Protein AF-A0A0B7MLI9-F1 (afdb_monomer)

InterPro domains:
  IPR008490 Transposase InsH, N-terminal [PF05598] (17-95)

Radius of gyration: 15.78 Å; Cα contacts (8 Å, |Δi|>4): 47; chains: 1; bounding box: 32×28×50 Å

Sequence (96 aa):
MYIRQQCLISFEDALKMQPETRLEKIFSTLDLKPIISRLPRKHNGPRGYNAKYKLRALIAAKIEQIPTMAALVRRLKNDPVFDNICG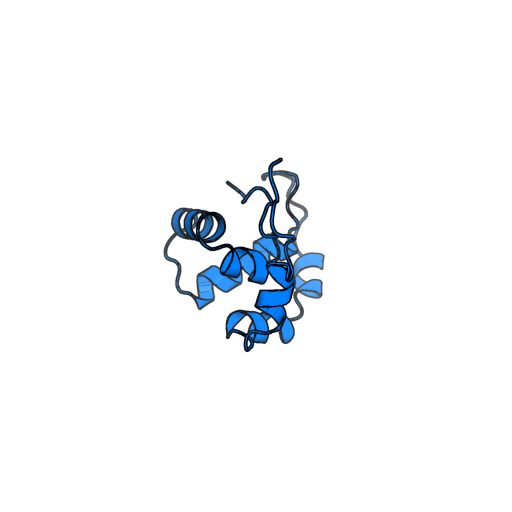FGVIASVPS

Solvent-accessible surface area (backbone atoms only — not comparable to full-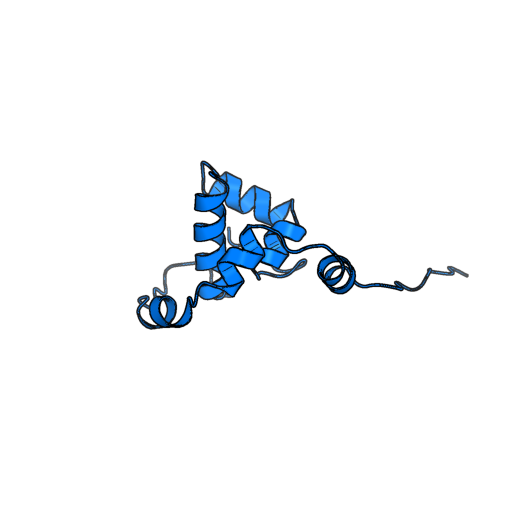atom values): 6228 Å² total; per-residue (Å²): 136,86,86,72,82,77,84,91,68,54,74,70,58,57,54,70,74,47,81,82,48,74,65,53,54,51,59,71,73,51,82,56,62,70,59,59,74,69,48,78,89,72,83,89,61,85,82,91,66,60,67,67,32,57,51,39,44,54,51,49,32,63,76,70,62,52,89,41,71,69,56,45,44,50,44,46,72,73,31,53,65,61,21,42,74,33,59,65,41,81,80,52,85,71,81,129

Secondary structure (DSSP, 8-state):
---PPP--S-HHHHHHTSPPPHHHHHHHH---HHHHHHS----SS-TT--HHHHHHHHHHHHHTT---HHHHHHHHHH-HHHHHHHTS-TTSPPP-

pLDDT: mean 81.83, std 10.28, range [54.06, 92.25]

Mean predicted aligned error: 7.36 Å

Organism: NCBI:txid499207

Foldseek 3Di:
DDDDDDDPADPVRVLVPDPDDPLLVVVVPDDCVVVLVPDPPDPPFDPDDDPQLVVSLVVVCVVVVPPDPVSSLVCCLPPLSSVVSSPCHSPHDRGD

Structure (mmCIF, N/CA/C/O backbone):
data_AF-A0A0B7MLI9-F1
#
_entry.id   AF-A0A0B7MLI9-F1
#
loop_
_atom_site.group_PDB
_atom_site.id
_atom_site.type_symbol
_atom_site.label_atom_id
_atom_site.label_alt_id
_atom_site.label_comp_id
_atom_site.label_asym_id
_atom_site.label_entity_id
_atom_site.label_seq_id
_atom_site.pdbx_PDB_ins_code
_atom_site.Cartn_x
_atom_site.Cartn_y
_atom_site.Cartn_z
_atom_site.occupancy
_atom_site.B_iso_or_equiv
_atom_site.auth_seq_id
_atom_site.auth_comp_id
_atom_site.auth_asym_id
_atom_site.auth_atom_id
_atom_site.pdbx_PDB_model_num
ATOM 1 N N . MET A 1 1 ? -5.085 10.874 39.034 1.00 58.16 1 MET A N 1
ATOM 2 C CA . MET A 1 1 ? -6.134 10.179 38.256 1.00 58.16 1 MET A CA 1
ATOM 3 C C . MET A 1 1 ? -6.019 10.643 36.810 1.00 58.16 1 MET A C 1
ATOM 5 O O . MET A 1 1 ? -6.342 11.788 36.535 1.00 58.16 1 MET A O 1
ATOM 9 N N . TYR A 1 2 ? -5.465 9.823 35.913 1.00 64.62 2 TYR A N 1
ATOM 10 C CA . TYR A 1 2 ? -5.390 10.164 34.487 1.00 64.62 2 TYR A CA 1
ATOM 11 C C . TYR A 1 2 ? -6.639 9.628 33.795 1.00 64.62 2 TYR A C 1
ATOM 13 O O . TYR A 1 2 ? -6.716 8.442 33.480 1.00 64.62 2 TYR A O 1
ATOM 21 N N . ILE A 1 3 ? -7.631 10.492 33.59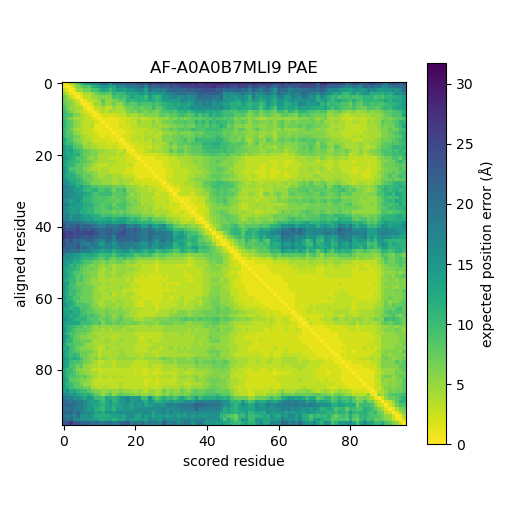4 1.00 78.38 3 ILE A N 1
ATOM 22 C CA . ILE A 1 3 ? -8.789 10.166 32.762 1.00 78.38 3 ILE A CA 1
ATOM 23 C C . ILE A 1 3 ? -8.306 10.229 31.313 1.00 78.38 3 ILE A C 1
ATOM 25 O O . ILE A 1 3 ? -8.004 11.305 30.801 1.00 78.38 3 ILE A O 1
ATOM 29 N N . ARG A 1 4 ? -8.171 9.069 30.667 1.00 80.31 4 ARG A N 1
ATOM 30 C CA . ARG A 1 4 ? -7.944 8.988 29.222 1.00 80.31 4 ARG A CA 1
ATOM 31 C C . ARG A 1 4 ? -9.285 8.797 28.536 1.00 80.31 4 ARG A C 1
ATOM 33 O O . ARG A 1 4 ? -10.046 7.907 28.905 1.00 80.31 4 ARG A O 1
ATOM 40 N N . GLN A 1 5 ? -9.559 9.639 27.550 1.00 79.62 5 GLN A N 1
ATOM 41 C CA . GLN A 1 5 ? -10.748 9.516 26.722 1.00 79.62 5 GLN A CA 1
ATOM 42 C C . GLN A 1 5 ? -10.670 8.204 25.932 1.00 79.62 5 GLN A C 1
ATOM 44 O O . GLN A 1 5 ? -9.637 7.895 25.333 1.00 79.62 5 GLN A O 1
ATOM 49 N N . GLN A 1 6 ? -11.738 7.408 25.978 1.00 80.88 6 GLN A N 1
ATOM 50 C CA . GLN A 1 6 ? -11.818 6.176 25.200 1.00 80.88 6 GLN A CA 1
ATOM 51 C C . GLN A 1 6 ? -11.891 6.519 23.709 1.00 80.88 6 GLN A C 1
ATOM 53 O O . GLN A 1 6 ? -12.548 7.484 23.313 1.00 80.88 6 GLN A O 1
ATOM 58 N N . CYS A 1 7 ? -11.190 5.742 22.885 1.00 78.75 7 CYS A N 1
ATOM 59 C CA . CYS A 1 7 ? -11.227 5.909 21.439 1.00 78.75 7 CYS A CA 1
ATOM 60 C C . CYS A 1 7 ? -12.599 5.438 20.937 1.00 78.75 7 CYS A C 1
ATOM 62 O O . CYS A 1 7 ? -12.901 4.250 21.010 1.00 78.75 7 CYS A O 1
ATOM 64 N N . LEU A 1 8 ? -13.446 6.375 20.499 1.00 85.00 8 LEU A N 1
ATOM 65 C CA . LEU A 1 8 ? -14.825 6.082 20.087 1.00 85.00 8 LEU A CA 1
ATOM 66 C C . LEU A 1 8 ? -14.904 5.419 18.705 1.00 85.00 8 LEU A C 1
ATOM 68 O O . LEU A 1 8 ? -15.869 4.719 18.420 1.00 85.00 8 LEU A O 1
ATOM 72 N N . ILE A 1 9 ? -13.915 5.669 17.841 1.00 83.56 9 ILE A N 1
ATOM 73 C CA . ILE A 1 9 ? -13.882 5.218 16.446 1.00 83.56 9 ILE A CA 1
ATOM 74 C C . ILE A 1 9 ? -12.438 4.836 16.111 1.00 83.56 9 ILE A C 1
ATOM 76 O O . ILE A 1 9 ? -11.518 5.614 16.374 1.00 83.56 9 ILE A O 1
ATOM 80 N N . SER A 1 10 ? -12.234 3.647 15.540 1.00 85.25 10 SER A N 1
ATOM 81 C CA . SER A 1 10 ? -10.917 3.229 15.056 1.00 85.25 10 SER A CA 1
ATOM 82 C C . SER A 1 10 ? -10.568 3.926 13.736 1.00 85.25 10 SER A C 1
ATOM 84 O O . SER A 1 10 ? -11.443 4.387 13.004 1.00 85.25 10 SER A O 1
ATOM 86 N N . PHE A 1 11 ? -9.282 3.987 13.389 1.00 83.94 11 PHE A N 1
ATOM 87 C CA . PHE A 1 11 ? -8.857 4.562 12.109 1.00 83.94 11 PHE A CA 1
ATOM 88 C C . PHE A 1 11 ? -9.503 3.855 10.905 1.00 83.94 11 PHE A C 1
ATOM 90 O O . PHE A 1 11 ? -9.941 4.503 9.960 1.00 83.94 11 PHE A O 1
ATOM 97 N N . GLU A 1 12 ? -9.609 2.528 10.962 1.00 82.88 12 GLU A N 1
ATOM 98 C CA . GLU A 1 12 ? -10.240 1.727 9.910 1.00 82.88 12 GLU A CA 1
ATOM 99 C C . GLU A 1 12 ? -11.732 2.040 9.777 1.00 82.88 12 GLU A C 1
ATOM 101 O O . GLU A 1 12 ? -12.251 2.109 8.664 1.00 82.88 12 GLU A O 1
ATOM 106 N N . ASP A 1 13 ? -12.424 2.264 10.894 1.00 85.94 13 ASP A N 1
ATOM 107 C CA . ASP A 1 13 ? -13.843 2.621 10.878 1.00 85.94 13 ASP A CA 1
ATOM 108 C C . ASP A 1 13 ? -14.060 4.031 10.337 1.00 85.94 13 ASP A C 1
ATOM 110 O O . ASP A 1 13 ? -14.982 4.248 9.553 1.00 85.94 13 ASP A O 1
ATOM 114 N N . ALA A 1 14 ? -13.173 4.969 10.672 1.00 86.81 14 ALA A N 1
ATOM 115 C CA . ALA A 1 14 ? -13.190 6.306 10.091 1.00 86.81 14 ALA A CA 1
ATOM 116 C C . ALA A 1 14 ? -12.967 6.265 8.570 1.00 86.81 14 ALA A C 1
ATOM 118 O O . ALA A 1 14 ? -13.666 6.963 7.837 1.00 86.81 14 ALA A O 1
ATOM 119 N N . LEU A 1 15 ? -12.055 5.416 8.081 1.00 86.69 15 LEU A N 1
ATOM 120 C CA . LEU A 1 15 ? -11.825 5.237 6.644 1.00 86.69 15 LEU A CA 1
ATOM 121 C C . LEU A 1 15 ? -13.034 4.639 5.919 1.00 86.69 15 LEU A C 1
ATOM 123 O O . LEU A 1 15 ? -13.377 5.105 4.839 1.00 86.69 15 LEU A O 1
ATOM 127 N N . LYS A 1 16 ? -13.729 3.663 6.513 1.00 85.62 16 LYS A N 1
ATOM 128 C CA . LYS A 1 16 ? -14.943 3.072 5.911 1.00 85.62 16 LYS A CA 1
ATOM 129 C C . LYS A 1 16 ? -16.091 4.073 5.750 1.00 85.62 16 LYS A C 1
ATOM 131 O O . LYS A 1 16 ? -16.954 3.865 4.904 1.00 85.62 16 LYS A O 1
ATOM 136 N N . MET A 1 17 ? -16.135 5.123 6.572 1.00 88.38 17 MET A N 1
ATOM 137 C CA . MET A 1 17 ? -17.146 6.183 6.470 1.00 88.38 17 MET A CA 1
ATOM 138 C C . MET A 1 17 ? -16.830 7.198 5.362 1.00 88.38 17 MET A C 1
ATOM 140 O O . MET A 1 17 ? -17.698 7.993 4.999 1.00 88.38 17 MET A O 1
ATOM 144 N N . GLN A 1 18 ? -15.603 7.202 4.833 1.00 86.94 18 GLN A N 1
ATOM 145 C CA . GLN A 1 18 ? -15.202 8.087 3.745 1.00 86.94 18 GLN A CA 1
ATOM 146 C C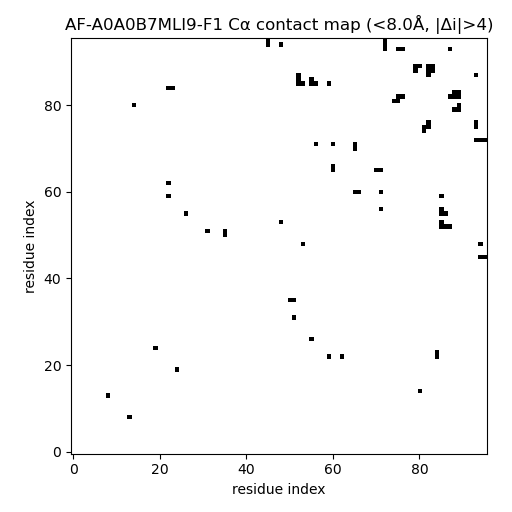 . GLN A 1 18 ? -15.651 7.540 2.382 1.00 86.94 18 GLN A C 1
ATOM 148 O O . GLN A 1 18 ? -15.796 6.330 2.205 1.00 86.94 18 GLN A O 1
ATOM 153 N N . PRO A 1 19 ? -15.879 8.420 1.391 1.00 86.69 19 PRO A N 1
ATOM 154 C CA . PRO A 1 19 ? -16.163 7.978 0.035 1.00 86.69 19 PRO A CA 1
ATOM 155 C C . PRO A 1 19 ? -14.959 7.241 -0.560 1.00 86.69 19 PRO A C 1
ATOM 157 O O . PRO A 1 19 ? -13.816 7.664 -0.392 1.00 86.69 19 PRO A O 1
ATOM 160 N N . GLU A 1 20 ? -15.236 6.183 -1.323 1.00 85.31 20 GLU A N 1
ATOM 161 C CA . GLU A 1 20 ? -14.197 5.367 -1.950 1.00 85.31 20 GLU A CA 1
ATOM 162 C C . GLU A 1 20 ? -13.292 6.189 -2.872 1.00 85.31 20 GLU A C 1
ATOM 164 O O . GLU A 1 20 ? -13.735 6.881 -3.803 1.00 85.31 20 GLU A O 1
ATOM 169 N N . THR A 1 21 ? -11.993 6.028 -2.668 1.00 87.94 21 THR A N 1
ATOM 170 C CA . THR A 1 21 ? -10.953 6.597 -3.515 1.00 87.94 21 THR A CA 1
ATOM 171 C C . THR A 1 21 ? -10.894 5.898 -4.876 1.00 87.94 21 THR A C 1
ATOM 173 O O . THR A 1 21 ? -11.358 4.772 -5.078 1.00 87.94 21 THR A O 1
ATOM 176 N N . ARG A 1 22 ? -10.259 6.552 -5.857 1.00 88.69 22 ARG A N 1
ATOM 177 C CA . ARG A 1 22 ? -10.035 5.959 -7.190 1.00 88.69 22 ARG A CA 1
ATOM 178 C C . ARG A 1 22 ? -9.285 4.626 -7.113 1.00 88.69 22 ARG A C 1
ATOM 180 O O . ARG A 1 22 ? -9.610 3.712 -7.864 1.00 88.69 22 ARG A O 1
ATOM 187 N N . LEU A 1 23 ? -8.299 4.517 -6.221 1.00 88.81 23 LEU A N 1
ATOM 188 C CA . LEU A 1 23 ? -7.510 3.298 -6.039 1.00 88.81 23 LEU A CA 1
ATOM 189 C C . LEU A 1 23 ? -8.355 2.154 -5.471 1.00 88.81 23 LEU A C 1
ATOM 191 O O . LEU A 1 23 ? -8.270 1.035 -5.974 1.00 88.81 23 LEU A O 1
ATOM 195 N N . GLU A 1 24 ? -9.207 2.430 -4.484 1.00 88.38 24 GLU A N 1
ATOM 196 C CA . GLU A 1 24 ? -10.105 1.426 -3.896 1.00 88.38 24 GLU A CA 1
ATOM 197 C C . GLU A 1 24 ? -11.094 0.878 -4.921 1.00 88.38 24 GLU A C 1
ATOM 199 O O . GLU A 1 24 ? -11.269 -0.339 -5.014 1.00 88.38 24 GLU A O 1
ATOM 204 N N . LYS A 1 25 ? -11.658 1.742 -5.774 1.00 90.25 25 LYS A N 1
ATOM 205 C CA . LYS A 1 25 ? -12.526 1.306 -6.880 1.00 90.25 25 LYS A CA 1
ATOM 206 C C . LYS A 1 25 ? -11.795 0.390 -7.857 1.00 90.25 25 LYS A C 1
ATOM 208 O O . LYS A 1 25 ? -12.332 -0.638 -8.258 1.00 90.25 25 LYS A O 1
ATOM 213 N N . ILE A 1 26 ? -10.556 0.727 -8.217 1.00 89.56 26 ILE A N 1
ATOM 214 C CA . ILE A 1 26 ? -9.734 -0.097 -9.117 1.00 89.56 26 ILE A CA 1
ATOM 215 C C . ILE A 1 26 ? -9.412 -1.451 -8.477 1.00 89.56 26 ILE A C 1
ATOM 217 O O . ILE A 1 26 ? -9.513 -2.486 -9.129 1.00 89.56 26 ILE A O 1
ATOM 221 N N . PHE A 1 27 ? -9.047 -1.480 -7.197 1.00 88.31 27 PHE A N 1
ATOM 222 C CA . PHE A 1 27 ? -8.743 -2.740 -6.515 1.00 88.31 27 PHE A CA 1
ATOM 223 C C . PHE A 1 27 ? -9.972 -3.592 -6.209 1.00 88.31 27 PHE A C 1
ATOM 225 O O . PHE A 1 27 ? -9.816 -4.801 -6.023 1.00 88.31 27 PHE A O 1
ATOM 232 N N . SER A 1 28 ? -11.158 -2.989 -6.164 1.00 87.44 28 SER A N 1
ATOM 233 C CA . SER A 1 28 ? -12.428 -3.701 -6.012 1.00 87.44 28 SER A CA 1
ATOM 234 C C . SER A 1 28 ? -12.873 -4.364 -7.315 1.00 87.44 28 SER A C 1
ATOM 236 O O . SER A 1 28 ? -13.450 -5.447 -7.279 1.00 87.44 28 SER A O 1
ATOM 238 N N . THR A 1 29 ? -12.565 -3.766 -8.470 1.00 88.69 29 THR A N 1
ATOM 239 C CA . THR A 1 29 ? -12.885 -4.345 -9.786 1.00 88.69 29 THR A CA 1
ATOM 240 C C . THR A 1 29 ? -11.833 -5.338 -10.281 1.00 88.69 29 THR A C 1
ATOM 242 O O . THR A 1 29 ? -12.158 -6.262 -11.026 1.00 88.69 29 THR A O 1
ATOM 245 N N . LEU A 1 30 ? -10.571 -5.174 -9.880 1.00 86.19 30 LEU A N 1
ATOM 246 C CA . LEU A 1 30 ? -9.459 -5.981 -10.372 1.00 86.19 30 LEU A CA 1
ATOM 247 C C . LEU A 1 30 ? -9.226 -7.237 -9.516 1.00 86.19 30 LEU A C 1
ATOM 249 O O . LEU A 1 30 ? -8.686 -7.160 -8.408 1.00 86.19 30 LEU A O 1
ATOM 253 N N . ASP A 1 31 ? -9.525 -8.422 -10.062 1.00 84.88 31 ASP A N 1
ATOM 254 C CA . ASP A 1 31 ? -9.129 -9.680 -9.421 1.00 84.88 31 ASP A CA 1
ATOM 255 C C . ASP A 1 31 ? -7.645 -9.999 -9.670 1.00 84.88 31 ASP A C 1
ATOM 257 O O . ASP A 1 31 ? -7.220 -10.379 -10.762 1.00 84.88 31 ASP A O 1
ATOM 261 N N . LEU A 1 32 ? -6.838 -9.865 -8.616 1.00 82.88 32 LEU A N 1
ATOM 262 C CA . LEU A 1 32 ? -5.400 -10.150 -8.639 1.00 82.88 32 LEU A CA 1
ATOM 263 C C . LEU A 1 32 ? -5.061 -11.623 -8.355 1.00 82.88 32 LEU A C 1
ATOM 265 O O . LEU A 1 32 ? -3.901 -12.015 -8.515 1.00 82.88 32 LEU A O 1
ATOM 269 N N . LYS A 1 33 ? -6.025 -12.456 -7.936 1.00 84.81 33 LYS A N 1
ATOM 270 C CA . LYS A 1 33 ? -5.801 -13.886 -7.648 1.00 84.81 33 LYS A CA 1
ATOM 271 C C . LYS A 1 33 ? -5.125 -14.653 -8.794 1.00 84.81 33 LYS A C 1
ATOM 273 O O . LYS A 1 33 ? -4.121 -15.316 -8.511 1.00 84.81 33 LYS A O 1
ATOM 278 N N . PRO A 1 34 ? -5.582 -14.569 -10.063 1.00 86.06 34 PRO A N 1
ATOM 279 C CA . PRO A 1 34 ? -4.964 -15.332 -11.148 1.00 86.06 34 PRO A CA 1
ATOM 280 C C . PRO A 1 34 ? -3.502 -14.932 -11.371 1.00 86.06 34 PRO A C 1
ATOM 282 O O . PRO A 1 34 ? -2.656 -15.792 -11.610 1.00 86.06 34 PRO A O 1
ATOM 285 N N . ILE A 1 35 ? -3.174 -13.648 -11.214 1.00 84.69 35 ILE A N 1
ATOM 286 C CA . ILE A 1 35 ? -1.811 -13.133 -11.395 1.00 84.69 35 ILE A CA 1
ATOM 287 C C . ILE A 1 35 ? -0.895 -13.642 -10.280 1.00 84.69 35 ILE A C 1
ATOM 289 O O . ILE A 1 35 ? 0.196 -14.136 -10.551 1.00 84.69 35 ILE A O 1
ATOM 293 N N . ILE A 1 36 ? -1.355 -13.580 -9.029 1.00 83.69 36 ILE A N 1
ATOM 294 C CA . ILE A 1 36 ? -0.577 -14.034 -7.869 1.00 83.69 36 ILE A CA 1
ATOM 295 C C . ILE A 1 36 ? -0.326 -15.543 -7.937 1.00 83.69 36 ILE A C 1
ATOM 297 O O . ILE A 1 36 ? 0.766 -15.986 -7.594 1.00 83.69 36 ILE A O 1
ATOM 301 N N . SER A 1 37 ? -1.301 -16.326 -8.415 1.00 83.62 37 SER A N 1
ATOM 302 C CA . SER A 1 37 ? -1.162 -17.783 -8.557 1.00 83.62 37 SER A CA 1
ATOM 303 C C . SER A 1 37 ? -0.095 -18.200 -9.574 1.00 83.62 37 SER A C 1
ATOM 305 O O . SER A 1 37 ? 0.542 -19.236 -9.409 1.00 83.62 37 SER A O 1
ATOM 307 N N . ARG A 1 38 ? 0.126 -17.372 -10.602 1.00 84.94 38 ARG A N 1
ATOM 308 C CA . ARG A 1 38 ? 1.123 -17.594 -11.658 1.00 84.94 38 ARG A CA 1
ATOM 309 C C . ARG A 1 38 ? 2.482 -16.982 -11.330 1.00 84.94 38 ARG A C 1
ATOM 311 O O . ARG A 1 38 ? 3.446 -17.217 -12.055 1.00 84.94 38 ARG A O 1
ATOM 318 N N . LEU A 1 39 ? 2.565 -16.172 -10.276 1.00 78.25 39 LEU A N 1
ATOM 319 C CA . LEU A 1 39 ? 3.797 -15.494 -9.918 1.00 78.25 39 LEU A CA 1
ATOM 320 C C . LEU A 1 39 ? 4.784 -16.518 -9.334 1.00 78.25 39 LEU A C 1
ATOM 322 O O . LEU A 1 39 ? 4.438 -17.218 -8.377 1.00 78.25 39 LEU A O 1
ATOM 326 N N . PRO A 1 40 ? 6.018 -16.615 -9.860 1.00 76.62 40 PRO A N 1
ATOM 327 C CA . PRO A 1 40 ? 7.002 -17.531 -9.307 1.00 76.62 40 PRO A CA 1
ATOM 328 C C . PRO A 1 40 ? 7.273 -17.153 -7.849 1.00 76.62 40 PRO A C 1
ATOM 330 O O . PRO A 1 40 ? 7.557 -15.990 -7.540 1.00 76.62 40 PRO A O 1
ATOM 333 N N . ARG A 1 41 ? 7.203 -18.133 -6.940 1.00 69.19 41 ARG A N 1
ATOM 334 C CA . ARG A 1 41 ? 7.609 -17.954 -5.540 1.00 69.19 41 ARG A CA 1
ATOM 335 C C . ARG A 1 41 ? 9.118 -17.729 -5.491 1.00 69.19 41 ARG A C 1
ATOM 337 O O . ARG A 1 41 ? 9.903 -18.658 -5.339 1.00 69.19 41 ARG A O 1
ATOM 344 N N . LYS A 1 42 ? 9.536 -16.477 -5.653 1.00 65.00 42 LYS A N 1
ATOM 345 C CA . LYS A 1 42 ? 10.929 -16.069 -5.481 1.00 65.00 42 LYS A CA 1
ATOM 346 C C . LYS A 1 42 ? 11.222 -15.936 -3.988 1.00 65.00 42 LYS A C 1
ATOM 348 O O . LYS A 1 42 ? 10.568 -15.165 -3.293 1.00 65.00 42 LYS A O 1
ATOM 353 N N . HIS A 1 43 ? 12.237 -16.654 -3.516 1.00 59.78 43 HIS A N 1
ATOM 354 C CA . HIS A 1 43 ? 12.729 -16.569 -2.136 1.00 59.78 43 HIS A CA 1
ATOM 355 C C . HIS A 1 43 ? 13.635 -15.346 -1.880 1.00 59.78 43 HIS A C 1
ATOM 357 O O . HIS A 1 43 ? 14.046 -15.113 -0.745 1.00 59.78 43 HIS A O 1
ATOM 363 N N . ASN A 1 44 ? 13.921 -14.547 -2.914 1.00 59.34 44 ASN A N 1
ATOM 364 C CA . ASN A 1 44 ? 14.953 -13.508 -2.893 1.00 59.34 44 ASN A CA 1
ATOM 365 C C . ASN A 1 44 ? 14.372 -12.121 -2.567 1.00 59.34 44 ASN A C 1
ATOM 367 O O . ASN A 1 44 ? 14.463 -11.200 -3.375 1.00 59.34 44 ASN A O 1
ATOM 371 N N . GLY A 1 45 ? 13.740 -11.971 -1.404 1.00 64.56 45 GLY A N 1
ATOM 372 C CA . GLY A 1 45 ? 13.254 -10.677 -0.921 1.00 64.56 45 GLY A CA 1
ATOM 373 C C . GLY A 1 45 ? 12.870 -10.704 0.560 1.00 64.56 45 GLY A C 1
ATOM 374 O O . GLY A 1 45 ? 12.870 -11.779 1.166 1.00 64.56 45 GLY A O 1
ATOM 375 N N . PRO A 1 46 ? 12.514 -9.547 1.150 1.00 62.25 46 PRO A N 1
ATOM 376 C CA . PRO A 1 46 ? 12.132 -9.460 2.555 1.00 62.25 46 PRO A CA 1
ATOM 377 C C . PRO A 1 46 ? 10.981 -10.424 2.870 1.00 62.25 46 PRO A C 1
ATOM 379 O O . PRO A 1 46 ? 9.906 -10.357 2.247 1.00 62.25 46 PRO A O 1
ATOM 382 N N . ARG A 1 47 ? 11.242 -11.353 3.799 1.00 63.59 47 ARG A N 1
ATOM 383 C CA . ARG A 1 47 ? 10.272 -12.339 4.297 1.00 63.59 47 ARG A CA 1
ATOM 384 C C . ARG A 1 47 ? 9.246 -11.625 5.184 1.00 63.59 47 ARG A C 1
ATOM 386 O O . ARG A 1 47 ? 9.609 -10.713 5.913 1.00 63.59 47 ARG A O 1
ATOM 393 N N . GLY A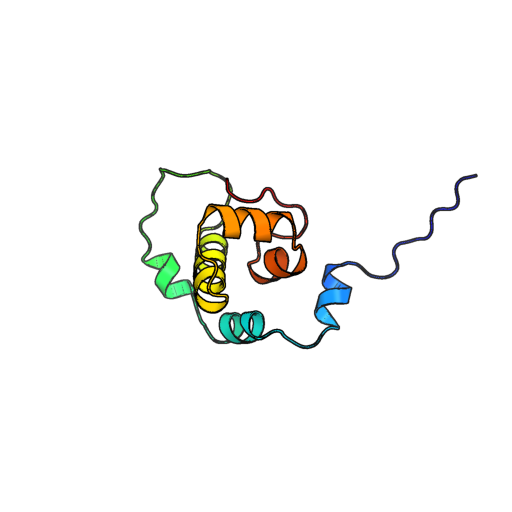 1 48 ? 7.979 -12.042 5.113 1.00 68.69 48 GLY A N 1
ATOM 394 C CA . GLY A 1 48 ? 6.899 -11.535 5.979 1.00 68.69 48 GLY A CA 1
ATOM 395 C C . GLY A 1 48 ? 5.789 -10.748 5.272 1.00 68.69 48 GLY A C 1
ATOM 396 O O . GLY A 1 48 ? 4.718 -10.573 5.835 1.00 68.69 48 GLY A O 1
ATOM 397 N N . TYR A 1 49 ? 5.988 -10.342 4.015 1.00 73.06 49 TYR A N 1
ATOM 398 C CA . TYR A 1 49 ? 5.005 -9.536 3.281 1.00 73.06 49 TYR A CA 1
ATOM 399 C C . TYR A 1 49 ? 4.254 -10.339 2.220 1.00 73.06 49 TYR A C 1
ATOM 401 O O . TYR A 1 49 ? 4.870 -10.990 1.371 1.00 73.06 49 TYR A O 1
ATOM 409 N N . ASN A 1 50 ? 2.925 -10.223 2.213 1.00 81.00 50 ASN A N 1
ATOM 410 C CA . ASN A 1 50 ? 2.070 -10.883 1.231 1.00 81.00 50 ASN A CA 1
ATOM 411 C C . ASN A 1 50 ? 2.342 -10.342 -0.187 1.00 81.00 50 ASN A C 1
ATOM 413 O O . ASN A 1 50 ? 2.310 -9.133 -0.427 1.00 81.00 50 ASN A O 1
ATOM 417 N N . ALA A 1 51 ? 2.570 -11.247 -1.144 1.00 80.81 51 ALA A N 1
ATOM 418 C CA . ALA A 1 51 ? 2.785 -10.905 -2.552 1.00 80.81 51 ALA A CA 1
ATOM 419 C C . ALA A 1 51 ? 1.626 -10.081 -3.141 1.00 80.81 51 ALA A C 1
ATOM 421 O O . ALA A 1 51 ? 1.857 -9.204 -3.971 1.00 80.81 51 ALA A O 1
ATOM 422 N N . LYS A 1 52 ? 0.396 -10.304 -2.656 1.00 85.75 52 LYS A N 1
ATOM 423 C CA . LYS A 1 52 ? -0.792 -9.527 -3.026 1.00 85.75 52 LYS A CA 1
ATOM 424 C C . LYS A 1 52 ? -0.625 -8.036 -2.739 1.00 85.75 52 LYS A C 1
ATOM 426 O O . LYS A 1 52 ? -0.916 -7.217 -3.604 1.00 85.75 52 LYS A O 1
ATOM 431 N N . TYR A 1 53 ? -0.153 -7.691 -1.543 1.00 86.50 53 TYR A N 1
ATOM 432 C CA . TYR A 1 53 ? -0.016 -6.297 -1.112 1.00 86.50 53 TYR A CA 1
ATOM 433 C C . TYR A 1 53 ? 1.142 -5.611 -1.831 1.00 86.50 53 TYR A C 1
ATOM 435 O O . TYR A 1 53 ? 0.993 -4.486 -2.294 1.00 86.50 53 TYR A O 1
ATOM 443 N N . LYS A 1 54 ? 2.248 -6.331 -2.071 1.00 86.38 54 LYS A N 1
ATOM 444 C CA . LYS A 1 54 ? 3.341 -5.840 -2.929 1.00 86.38 54 LYS A CA 1
ATOM 445 C C . LYS A 1 54 ? 2.850 -5.499 -4.335 1.00 86.38 54 LYS A C 1
ATOM 447 O O . LYS A 1 54 ? 3.168 -4.435 -4.855 1.00 86.38 54 LYS A O 1
ATOM 452 N N . LEU A 1 55 ? 2.053 -6.381 -4.939 1.00 88.50 55 LEU A N 1
ATOM 453 C CA . LEU A 1 55 ? 1.505 -6.150 -6.273 1.00 88.50 55 LEU A CA 1
ATOM 454 C C . LEU A 1 55 ? 0.557 -4.943 -6.295 1.00 88.50 55 LEU A C 1
ATOM 456 O O . LEU A 1 55 ? 0.660 -4.109 -7.190 1.00 88.50 55 LEU A O 1
ATOM 460 N N . ARG A 1 56 ? -0.312 -4.805 -5.286 1.00 89.81 56 ARG A N 1
ATOM 461 C CA . ARG A 1 56 ? -1.172 -3.621 -5.127 1.00 89.81 56 ARG A CA 1
ATOM 462 C C . ARG A 1 56 ? -0.363 -2.335 -4.991 1.00 89.81 56 ARG A C 1
ATOM 464 O O . ARG A 1 56 ? -0.668 -1.379 -5.691 1.00 89.81 56 ARG A O 1
ATOM 471 N N . ALA A 1 57 ? 0.701 -2.333 -4.189 1.00 90.06 57 ALA A N 1
ATOM 472 C CA . ALA A 1 57 ? 1.589 -1.180 -4.031 1.00 90.06 57 ALA A CA 1
ATOM 473 C C . ALA A 1 57 ? 2.201 -0.734 -5.364 1.00 90.06 57 ALA A C 1
ATOM 475 O O . ALA A 1 57 ? 2.239 0.454 -5.671 1.00 90.06 57 ALA A O 1
ATOM 476 N N . LEU A 1 58 ? 2.650 -1.694 -6.178 1.00 89.94 58 LEU A N 1
ATOM 477 C CA . LEU A 1 58 ? 3.227 -1.421 -7.494 1.00 89.94 58 LEU A CA 1
ATOM 478 C C . LEU A 1 58 ? 2.188 -0.868 -8.475 1.00 89.94 58 LEU A C 1
ATOM 480 O O . LEU A 1 58 ? 2.477 0.070 -9.217 1.00 89.94 58 LEU A O 1
ATOM 484 N N . ILE A 1 59 ? 0.974 -1.418 -8.466 1.00 90.88 59 ILE A N 1
ATOM 485 C CA . ILE A 1 59 ? -0.134 -0.916 -9.287 1.00 90.88 59 ILE A CA 1
ATOM 486 C C . ILE A 1 59 ? -0.506 0.507 -8.855 1.00 90.88 59 ILE A C 1
ATOM 488 O O . ILE A 1 59 ? -0.596 1.395 -9.701 1.00 90.88 59 ILE A O 1
ATOM 492 N N . ALA A 1 60 ? -0.646 0.747 -7.549 1.00 91.62 60 ALA A N 1
ATOM 493 C CA . ALA A 1 60 ? -0.927 2.066 -6.995 1.00 91.62 60 ALA A CA 1
ATOM 494 C C . ALA A 1 60 ? 0.166 3.073 -7.373 1.00 91.62 60 ALA A C 1
ATOM 496 O O . ALA A 1 60 ? -0.148 4.162 -7.843 1.00 91.62 60 ALA A O 1
ATOM 497 N N . ALA A 1 61 ? 1.442 2.686 -7.273 1.00 92.25 61 ALA A N 1
ATOM 498 C CA . ALA A 1 61 ? 2.566 3.514 -7.700 1.00 92.25 61 ALA A CA 1
ATOM 499 C C . ALA A 1 61 ? 2.469 3.911 -9.174 1.00 92.25 61 ALA A C 1
ATOM 501 O O . ALA A 1 61 ? 2.762 5.053 -9.522 1.00 92.25 61 ALA A O 1
ATOM 502 N N . LYS A 1 62 ? 2.033 2.992 -10.043 1.00 90.75 62 LYS A N 1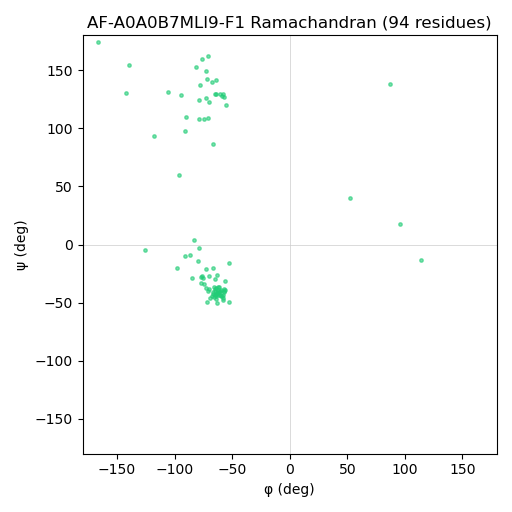
ATOM 503 C CA . LYS A 1 62 ? 1.877 3.277 -11.470 1.00 90.75 62 LYS A CA 1
ATOM 504 C C . LYS A 1 62 ? 0.699 4.210 -11.754 1.00 90.75 62 LYS A C 1
ATOM 506 O O . LYS A 1 62 ? 0.839 5.092 -12.597 1.00 90.75 62 LYS A O 1
ATOM 511 N N . ILE A 1 63 ? -0.424 4.034 -11.058 1.00 90.50 63 ILE A N 1
ATOM 512 C CA . ILE A 1 63 ? -1.629 4.872 -11.199 1.00 90.50 63 ILE A CA 1
ATOM 513 C C . ILE A 1 63 ? -1.365 6.297 -10.702 1.00 90.50 63 ILE A C 1
ATOM 515 O O . ILE A 1 63 ? -1.716 7.263 -11.370 1.00 90.50 63 ILE A O 1
ATOM 519 N N . GLU A 1 64 ? -0.706 6.415 -9.553 1.00 89.94 64 GLU A N 1
ATOM 520 C CA . GLU A 1 64 ? -0.360 7.679 -8.895 1.00 89.94 64 GLU A CA 1
ATOM 521 C C . GLU A 1 64 ? 0.927 8.315 -9.448 1.00 89.94 64 GLU A C 1
ATOM 523 O O . GLU A 1 64 ? 1.397 9.317 -8.918 1.00 89.94 64 GLU A O 1
ATOM 528 N N . GLN A 1 65 ? 1.521 7.719 -10.489 1.00 91.50 65 GLN A N 1
ATOM 529 C CA . GLN A 1 65 ? 2.745 8.188 -11.150 1.00 91.50 65 GLN A CA 1
ATOM 530 C C . GLN A 1 65 ? 3.916 8.438 -10.183 1.00 91.50 65 GLN A C 1
ATOM 532 O O . GLN A 1 65 ? 4.682 9.391 -10.326 1.00 91.50 65 GLN A O 1
ATOM 537 N N . ILE A 1 66 ? 4.084 7.560 -9.193 1.00 91.31 66 ILE A N 1
ATOM 538 C CA . ILE A 1 66 ? 5.190 7.649 -8.240 1.00 91.31 66 ILE A CA 1
ATOM 539 C C . ILE A 1 66 ? 6.498 7.308 -8.974 1.00 91.31 66 ILE A C 1
ATOM 541 O O . ILE A 1 66 ? 6.619 6.215 -9.532 1.00 91.31 66 ILE A O 1
ATOM 545 N N . PRO A 1 67 ? 7.497 8.209 -8.973 1.00 87.50 67 PRO A N 1
ATOM 546 C CA . PRO A 1 67 ? 8.632 8.115 -9.892 1.00 87.50 67 PRO A CA 1
ATOM 547 C C . PRO A 1 67 ? 9.653 7.039 -9.509 1.00 87.50 67 PRO A C 1
ATOM 549 O O . PRO A 1 67 ? 10.339 6.507 -10.377 1.00 87.50 67 PRO A O 1
ATOM 552 N N . THR A 1 68 ? 9.791 6.717 -8.219 1.00 91.56 68 THR A N 1
ATOM 553 C CA . THR A 1 68 ? 10.821 5.789 -7.727 1.00 91.56 68 THR A CA 1
ATOM 554 C C . THR A 1 68 ? 10.287 4.860 -6.643 1.00 91.56 68 THR A C 1
ATOM 556 O O . THR A 1 68 ? 9.366 5.203 -5.900 1.00 91.56 68 THR A O 1
ATOM 559 N N . MET A 1 69 ? 10.915 3.688 -6.499 1.00 88.12 69 MET A N 1
ATOM 560 C CA . MET A 1 69 ? 10.586 2.746 -5.420 1.00 88.12 69 MET A CA 1
ATOM 561 C C . MET A 1 69 ? 10.839 3.357 -4.036 1.00 88.12 69 MET A C 1
ATOM 563 O O . MET A 1 69 ? 10.035 3.173 -3.130 1.00 88.12 69 MET A O 1
ATOM 567 N N . ALA A 1 70 ? 11.890 4.169 -3.885 1.00 88.94 70 ALA A N 1
ATOM 568 C CA . ALA A 1 70 ? 12.148 4.898 -2.644 1.00 88.94 70 ALA A CA 1
ATOM 569 C C . ALA A 1 70 ? 11.018 5.889 -2.307 1.00 88.94 70 ALA A C 1
ATOM 571 O O . ALA A 1 70 ? 10.606 5.987 -1.151 1.00 88.94 70 ALA A O 1
ATOM 572 N N . ALA A 1 71 ? 10.473 6.589 -3.310 1.00 91.00 71 ALA A N 1
ATOM 573 C CA . ALA A 1 71 ? 9.329 7.478 -3.116 1.00 91.00 71 ALA A CA 1
ATOM 574 C C . ALA A 1 71 ? 8.060 6.703 -2.731 1.00 91.00 71 ALA A C 1
ATOM 576 O O . ALA A 1 71 ? 7.307 7.172 -1.879 1.00 91.00 71 ALA A O 1
ATOM 577 N N . LEU A 1 72 ? 7.856 5.508 -3.296 1.00 91.44 72 LEU A N 1
ATOM 578 C CA . LEU A 1 72 ? 6.759 4.617 -2.914 1.00 91.44 72 LEU A CA 1
ATOM 579 C C . LEU A 1 72 ? 6.882 4.171 -1.455 1.00 91.44 72 LEU A C 1
ATOM 581 O O . LEU A 1 72 ? 5.930 4.323 -0.696 1.00 91.44 72 LEU A O 1
ATOM 585 N N . VAL A 1 73 ? 8.054 3.681 -1.042 1.00 88.88 73 VAL A N 1
ATOM 586 C CA . VAL A 1 73 ? 8.303 3.262 0.349 1.00 88.88 73 VAL A CA 1
ATOM 587 C C . VAL A 1 73 ? 8.124 4.437 1.310 1.00 88.88 73 VAL A C 1
ATOM 589 O O . VAL A 1 73 ? 7.525 4.281 2.370 1.00 88.88 73 VAL A O 1
ATOM 592 N N . ARG A 1 74 ? 8.584 5.637 0.935 1.00 90.25 74 ARG A N 1
ATOM 593 C CA . ARG A 1 74 ? 8.367 6.852 1.730 1.00 90.25 74 ARG A CA 1
ATOM 594 C C . ARG A 1 74 ? 6.884 7.194 1.855 1.00 90.25 74 ARG A C 1
ATOM 596 O O . ARG A 1 74 ? 6.448 7.561 2.939 1.00 90.25 74 ARG A O 1
ATOM 603 N N . ARG A 1 75 ? 6.111 7.068 0.772 1.00 89.69 75 ARG A N 1
ATOM 604 C CA . ARG A 1 75 ? 4.664 7.315 0.800 1.00 89.69 75 ARG A CA 1
ATOM 605 C C . ARG A 1 75 ? 3.949 6.290 1.674 1.00 89.69 75 ARG A C 1
ATOM 607 O O . ARG A 1 75 ? 3.188 6.700 2.530 1.00 89.69 75 ARG A O 1
ATOM 614 N N . LEU A 1 76 ? 4.269 5.004 1.544 1.00 88.69 76 LEU A N 1
ATOM 615 C CA . LEU A 1 76 ? 3.724 3.950 2.410 1.00 88.69 76 LEU A CA 1
ATOM 616 C C . LEU A 1 76 ? 4.013 4.206 3.898 1.00 88.69 76 LEU A C 1
ATOM 618 O O . LEU A 1 76 ? 3.154 3.977 4.734 1.00 88.69 76 LEU A O 1
ATOM 622 N N . LYS A 1 77 ? 5.198 4.726 4.241 1.00 87.06 77 LYS A N 1
ATOM 623 C CA . LYS A 1 77 ? 5.550 5.043 5.638 1.00 87.06 77 LYS A CA 1
ATOM 624 C C . LYS A 1 77 ? 4.855 6.291 6.184 1.00 87.06 77 LYS A C 1
ATOM 626 O O . LYS A 1 77 ? 4.591 6.357 7.378 1.00 87.06 77 LYS A O 1
ATOM 631 N N . ASN A 1 78 ? 4.620 7.288 5.335 1.00 88.06 78 ASN A N 1
ATOM 632 C CA . ASN A 1 78 ? 4.134 8.599 5.767 1.00 88.06 78 ASN A CA 1
ATOM 633 C C . ASN A 1 78 ? 2.616 8.766 5.612 1.00 88.06 78 ASN A C 1
ATOM 635 O O . ASN A 1 78 ? 2.045 9.654 6.238 1.00 88.06 78 ASN A O 1
ATOM 639 N N . ASP A 1 79 ? 1.978 7.959 4.764 1.00 88.69 79 ASP A N 1
ATOM 640 C CA . ASP A 1 79 ? 0.560 8.051 4.424 1.00 88.69 79 ASP A CA 1
ATOM 641 C C . ASP A 1 79 ? -0.176 6.763 4.850 1.00 88.69 79 ASP A C 1
ATOM 643 O O . ASP A 1 79 ? -0.223 5.788 4.089 1.00 88.69 79 ASP A O 1
ATOM 647 N N . PRO A 1 80 ? -0.762 6.741 6.063 1.00 85.06 80 PRO A N 1
ATOM 648 C CA . PRO A 1 80 ? -1.470 5.570 6.578 1.00 85.06 80 PRO A CA 1
ATOM 649 C C . PRO A 1 80 ? -2.749 5.245 5.793 1.00 85.06 80 PRO A C 1
ATOM 651 O O . PRO A 1 80 ? -3.213 4.105 5.830 1.00 85.06 80 PRO A O 1
ATOM 654 N N . VAL A 1 81 ? -3.314 6.207 5.053 1.00 87.69 81 VAL A N 1
ATOM 655 C CA . VAL A 1 81 ? -4.461 5.957 4.169 1.00 87.69 81 VAL A CA 1
ATOM 656 C C . VAL A 1 81 ? -3.997 5.151 2.961 1.00 87.69 81 VAL A C 1
ATOM 658 O O . VAL A 1 81 ? -4.564 4.103 2.654 1.00 87.69 81 VAL A O 1
ATOM 661 N N . PHE A 1 82 ? -2.920 5.594 2.309 1.00 88.75 82 PHE A N 1
ATOM 662 C CA . PHE A 1 82 ? -2.327 4.889 1.171 1.00 88.75 82 PHE A CA 1
ATOM 663 C C . PHE A 1 82 ? -1.867 3.473 1.540 1.00 88.75 82 PHE A C 1
ATOM 665 O O . PHE A 1 82 ? -2.062 2.527 0.769 1.00 88.75 82 PHE A O 1
ATOM 672 N N . ASP A 1 83 ? -1.296 3.314 2.732 1.00 87.25 83 ASP A N 1
AT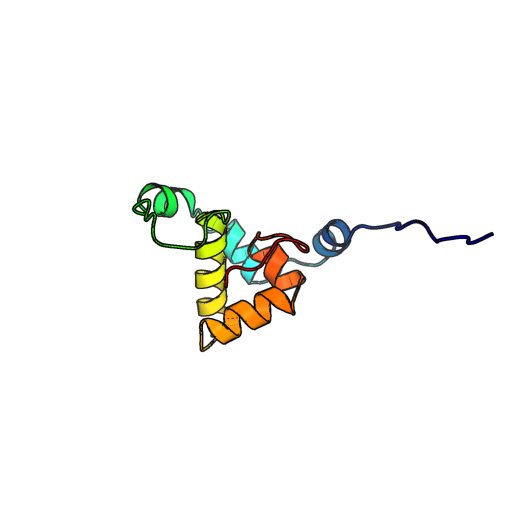OM 673 C CA . ASP A 1 83 ? -0.881 2.017 3.258 1.00 87.25 83 AS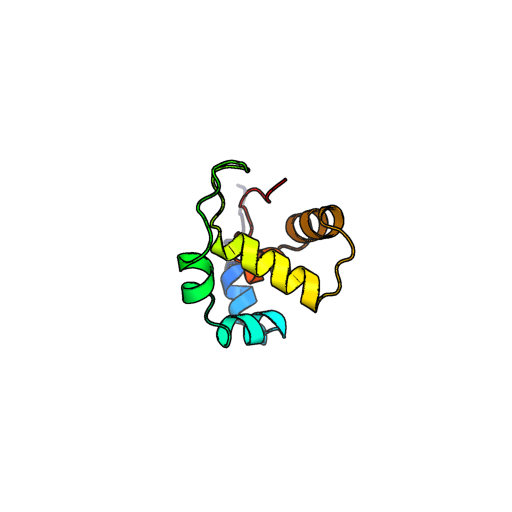P A CA 1
ATOM 674 C C . ASP A 1 83 ? -2.066 1.061 3.491 1.00 87.25 83 ASP A C 1
ATOM 676 O O . ASP A 1 83 ? -2.042 -0.096 3.042 1.00 87.25 83 ASP A O 1
ATOM 680 N N . ASN A 1 84 ? -3.151 1.569 4.088 1.00 87.44 84 ASN A N 1
ATOM 681 C CA . ASN A 1 84 ? -4.385 0.813 4.292 1.00 87.44 84 ASN A CA 1
ATOM 682 C C . ASN A 1 84 ? -5.025 0.379 2.962 1.00 87.44 84 ASN A C 1
ATOM 684 O O . ASN A 1 84 ? -5.394 -0.786 2.809 1.00 87.44 84 ASN A O 1
ATOM 688 N N . ILE A 1 85 ? -5.075 1.270 1.965 1.00 87.88 85 ILE A N 1
ATOM 689 C CA . ILE A 1 85 ? -5.595 0.966 0.619 1.00 87.88 85 ILE A CA 1
ATOM 690 C C . ILE A 1 85 ? -4.785 -0.157 -0.050 1.00 87.88 85 ILE A C 1
ATOM 692 O O . ILE A 1 85 ? -5.343 -1.054 -0.693 1.00 87.88 85 ILE A O 1
ATOM 696 N N . CYS A 1 86 ? -3.458 -0.148 0.102 1.00 87.00 86 CYS A N 1
ATOM 697 C CA . CYS A 1 86 ? -2.595 -1.202 -0.438 1.00 87.00 86 CYS A CA 1
ATOM 698 C C . CYS A 1 86 ? -2.759 -2.541 0.309 1.00 87.00 86 CYS A C 1
ATOM 700 O O . CYS A 1 86 ? -2.580 -3.614 -0.287 1.00 87.00 86 CYS A O 1
ATOM 702 N N . GLY A 1 87 ? -3.156 -2.483 1.582 1.00 84.31 87 GLY A N 1
ATOM 703 C CA . GLY A 1 87 ? -3.461 -3.628 2.438 1.00 84.31 87 GLY A CA 1
ATOM 704 C C . GLY A 1 87 ? -2.305 -4.085 3.328 1.00 84.31 87 GLY A C 1
ATOM 705 O O . GLY A 1 87 ? -2.334 -5.225 3.787 1.00 84.31 87 GLY A O 1
ATOM 706 N N . PHE A 1 88 ? -1.286 -3.247 3.547 1.00 76.44 88 PHE A N 1
ATOM 707 C CA . PHE A 1 88 ? -0.205 -3.561 4.492 1.00 76.44 88 PHE A CA 1
ATOM 708 C C . PHE A 1 88 ? -0.644 -3.358 5.947 1.00 76.44 88 PHE A C 1
ATOM 710 O O . PHE A 1 88 ? -0.221 -4.131 6.802 1.00 76.44 88 PHE A O 1
ATOM 717 N N . GLY A 1 89 ? -1.592 -2.450 6.187 1.00 67.94 89 GLY A N 1
ATOM 718 C CA . GLY A 1 89 ? -2.180 -2.193 7.496 1.00 67.94 89 GLY A CA 1
ATOM 719 C C . GLY A 1 89 ? -1.364 -1.166 8.276 1.00 67.94 89 GLY A C 1
ATOM 720 O O . GLY A 1 89 ? -0.145 -1.257 8.346 1.00 67.94 89 GLY A O 1
ATOM 721 N N . VAL A 1 90 ? -2.066 -0.246 8.940 1.00 58.53 90 VAL A N 1
ATOM 722 C CA . VAL A 1 90 ? -1.594 1.043 9.499 1.00 58.53 90 VAL A CA 1
ATOM 723 C C . VAL A 1 90 ? -0.360 0.966 10.423 1.00 58.53 90 VAL A C 1
ATOM 725 O O . VAL A 1 90 ? 0.260 1.983 10.719 1.00 58.53 90 VAL A O 1
ATOM 728 N N . ILE A 1 91 ? 0.001 -0.226 10.907 1.00 56.25 91 ILE A N 1
ATOM 729 C CA . ILE A 1 91 ? 1.062 -0.457 11.903 1.00 56.25 91 ILE A CA 1
ATOM 730 C C . ILE A 1 91 ? 2.106 -1.477 11.400 1.00 56.25 91 ILE A C 1
ATOM 732 O O . ILE A 1 91 ? 3.108 -1.740 12.068 1.00 56.25 91 ILE A O 1
ATOM 736 N N . ALA A 1 92 ? 1.908 -2.085 10.228 1.00 61.28 92 ALA A N 1
ATOM 737 C CA . ALA A 1 92 ? 2.838 -3.085 9.725 1.00 61.28 92 ALA A CA 1
ATOM 738 C C . ALA A 1 92 ? 4.145 -2.445 9.240 1.00 61.28 92 ALA A C 1
ATOM 740 O O . ALA A 1 92 ? 4.190 -1.318 8.751 1.00 61.28 92 ALA A O 1
ATOM 741 N N . SER A 1 93 ? 5.240 -3.199 9.359 1.00 61.00 93 SER A N 1
ATOM 742 C CA . SER A 1 93 ? 6.519 -2.788 8.786 1.00 61.00 93 SER A CA 1
ATOM 743 C C . SER A 1 93 ? 6.354 -2.613 7.271 1.00 61.00 93 SER A C 1
ATOM 745 O O . SER A 1 93 ? 5.823 -3.483 6.589 1.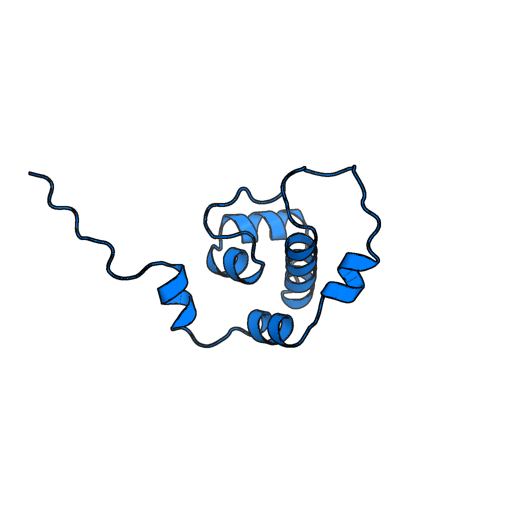00 61.00 93 SER A O 1
ATOM 747 N N . VAL A 1 94 ? 6.754 -1.466 6.728 1.00 63.12 94 VAL A N 1
ATOM 748 C CA . VAL A 1 94 ? 6.721 -1.244 5.277 1.00 63.12 94 VAL A CA 1
ATOM 749 C C . VAL A 1 94 ? 7.921 -1.965 4.654 1.00 63.12 94 VAL A C 1
ATOM 751 O O . VAL A 1 94 ? 9.023 -1.866 5.204 1.00 63.12 94 VAL A O 1
ATOM 754 N N . PRO A 1 95 ? 7.762 -2.672 3.517 1.00 60.81 95 PRO A N 1
ATOM 755 C CA . PRO A 1 95 ? 8.888 -3.304 2.837 1.00 60.81 95 PRO A CA 1
ATOM 756 C C . PRO A 1 95 ? 9.973 -2.273 2.477 1.00 60.81 95 PRO A C 1
ATOM 758 O O . PRO A 1 95 ? 9.678 -1.256 1.850 1.00 60.81 95 PRO A O 1
ATOM 761 N N . SER A 1 96 ? 11.210 -2.561 2.898 1.00 54.06 96 SER A N 1
ATOM 762 C CA . SER A 1 96 ? 12.433 -1.784 2.633 1.00 54.06 96 SER A CA 1
ATOM 763 C C . SER A 1 96 ? 13.154 -2.274 1.385 1.00 54.06 96 SER A C 1
ATOM 765 O O . SER A 1 96 ? 13.233 -3.516 1.219 1.00 54.06 96 SER A O 1
#